Protein AF-A0A562IJG1-F1 (afdb_monomer)

Organism: Micromonospora olivasterospora (NCBI:txid1880)

Structure (mmCIF, N/CA/C/O backbone):
data_AF-A0A562IJG1-F1
#
_entry.id   AF-A0A562IJG1-F1
#
loop_
_atom_site.group_PDB
_atom_site.id
_atom_site.type_symbol
_atom_site.label_atom_id
_atom_site.label_alt_id
_atom_site.label_comp_id
_atom_site.label_asym_id
_atom_site.label_entity_id
_atom_site.label_seq_id
_atom_site.pdbx_PDB_ins_code
_atom_site.Cartn_x
_atom_site.Cartn_y
_atom_site.Cartn_z
_atom_site.occupancy
_atom_site.B_iso_or_equiv
_atom_site.auth_seq_id
_atom_site.auth_comp_id
_atom_site.auth_asym_id
_atom_site.au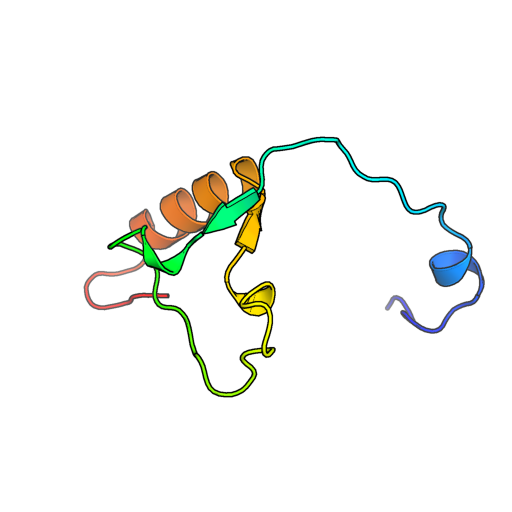th_atom_id
_atom_site.pdbx_PDB_model_num
ATOM 1 N N . MET A 1 1 ? 5.860 25.142 -0.237 1.00 64.00 1 MET A N 1
ATOM 2 C CA . MET A 1 1 ? 4.887 24.599 -1.209 1.00 64.00 1 MET A CA 1
ATOM 3 C C . MET A 1 1 ? 5.681 23.917 -2.312 1.00 64.00 1 MET A C 1
ATOM 5 O O . MET A 1 1 ? 6.562 24.563 -2.861 1.00 64.00 1 MET A O 1
ATOM 9 N N . ILE A 1 2 ? 5.464 22.624 -2.557 1.00 73.75 2 ILE A N 1
ATOM 10 C CA . ILE A 1 2 ? 6.192 21.845 -3.572 1.00 73.75 2 ILE A CA 1
ATOM 11 C C . ILE A 1 2 ? 5.221 21.585 -4.730 1.00 73.75 2 ILE A C 1
ATOM 13 O O . ILE A 1 2 ? 4.130 21.071 -4.495 1.00 73.75 2 ILE A O 1
ATOM 17 N N . LEU A 1 3 ? 5.589 21.964 -5.959 1.00 84.88 3 LEU A N 1
ATOM 18 C CA . LEU A 1 3 ? 4.792 21.688 -7.156 1.00 84.88 3 LEU A CA 1
ATOM 19 C C . LEU A 1 3 ? 5.172 20.307 -7.694 1.00 84.88 3 LEU A C 1
ATOM 21 O O . LEU A 1 3 ? 6.259 20.153 -8.240 1.00 84.88 3 LEU A O 1
ATOM 25 N N . LEU A 1 4 ? 4.282 19.319 -7.572 1.00 85.44 4 LEU A N 1
ATOM 26 C CA . LEU A 1 4 ? 4.533 17.953 -8.064 1.00 85.44 4 LEU A CA 1
ATOM 27 C C . LEU A 1 4 ? 4.767 17.890 -9.586 1.00 85.44 4 LEU A C 1
ATOM 29 O O . LEU A 1 4 ? 5.433 16.977 -10.059 1.00 85.44 4 LEU A O 1
ATOM 33 N N . SER A 1 5 ? 4.284 18.882 -10.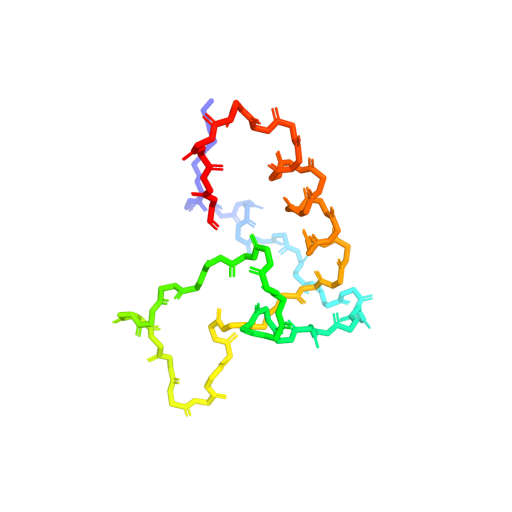341 1.00 87.50 5 SER A N 1
ATOM 34 C CA . SER A 1 5 ? 4.524 19.030 -11.785 1.00 87.50 5 SER A CA 1
ATOM 35 C C . SER A 1 5 ? 5.882 19.658 -12.140 1.00 87.50 5 SER A C 1
ATOM 37 O O . SER A 1 5 ? 6.173 19.840 -13.321 1.00 87.50 5 SER A O 1
ATOM 39 N N . ASP A 1 6 ? 6.704 20.050 -11.160 1.00 92.62 6 ASP A N 1
ATOM 40 C CA . ASP A 1 6 ? 8.029 20.618 -11.423 1.00 92.62 6 ASP A CA 1
ATOM 41 C C . ASP A 1 6 ? 8.941 19.567 -12.072 1.00 92.62 6 ASP A C 1
ATOM 43 O O . ASP A 1 6 ? 9.089 18.445 -11.578 1.00 92.62 6 ASP A O 1
ATOM 47 N N . ARG A 1 7 ? 9.609 19.953 -13.165 1.00 88.94 7 ARG A N 1
ATOM 48 C CA . ARG A 1 7 ? 10.493 19.067 -13.933 1.00 88.94 7 ARG A CA 1
ATOM 49 C C . ARG A 1 7 ? 11.584 18.427 -13.069 1.00 88.94 7 ARG A C 1
ATOM 51 O O . ARG A 1 7 ? 11.975 17.290 -13.327 1.00 88.94 7 ARG A O 1
ATOM 58 N N . ARG A 1 8 ? 12.063 19.129 -12.038 1.00 89.75 8 ARG A N 1
ATOM 59 C CA . ARG A 1 8 ? 13.083 18.627 -11.106 1.00 89.75 8 ARG A CA 1
ATOM 60 C C . ARG A 1 8 ? 12.582 17.438 -10.294 1.00 89.75 8 ARG A C 1
ATOM 62 O O . ARG A 1 8 ? 13.380 16.565 -9.985 1.00 89.75 8 ARG A O 1
ATOM 69 N N . ILE A 1 9 ? 11.285 17.382 -9.990 1.00 88.69 9 ILE A N 1
ATOM 70 C CA . ILE A 1 9 ? 10.666 16.251 -9.289 1.00 88.69 9 ILE A CA 1
ATOM 71 C C . ILE A 1 9 ? 10.465 15.087 -10.254 1.00 88.69 9 ILE A C 1
ATOM 73 O O . ILE A 1 9 ? 10.835 13.964 -9.932 1.00 88.69 9 ILE A O 1
ATOM 77 N N . SER A 1 10 ? 9.973 15.352 -11.468 1.00 86.25 10 SER A N 1
ATOM 78 C CA . SER A 1 10 ? 9.809 14.299 -12.483 1.00 86.25 10 SER A CA 1
ATOM 79 C C . SER A 1 10 ? 11.130 13.670 -12.944 1.00 86.25 10 SER A C 1
ATOM 81 O O . SER A 1 10 ? 11.128 12.570 -13.481 1.00 86.25 10 SER A O 1
ATOM 83 N N . ALA A 1 11 ? 12.254 14.371 -12.760 1.00 90.44 11 ALA A N 1
ATOM 84 C CA . ALA A 1 11 ? 13.587 13.887 -13.110 1.00 90.44 11 ALA A CA 1
ATOM 85 C C . ALA A 1 11 ? 14.228 13.017 -12.013 1.00 90.44 11 ALA A C 1
ATOM 87 O O . ALA A 1 11 ? 15.323 12.496 -12.227 1.00 90.44 11 ALA A O 1
ATOM 88 N N . ILE A 1 12 ? 13.588 12.871 -10.845 1.00 90.31 12 ILE A N 1
ATOM 89 C CA . ILE A 1 12 ? 14.083 11.992 -9.783 1.00 90.31 12 ILE A CA 1
ATOM 90 C C . ILE A 1 12 ? 14.008 10.547 -10.297 1.00 90.31 12 ILE A C 1
ATOM 92 O O . ILE A 1 12 ? 12.926 10.106 -10.690 1.00 90.31 12 ILE A O 1
ATOM 96 N N . PRO A 1 13 ? 15.128 9.801 -10.310 1.00 87.12 13 PRO A N 1
ATOM 97 C CA . PRO A 1 13 ? 15.124 8.429 -10.790 1.00 87.12 13 PRO A CA 1
ATOM 98 C C . PRO A 1 13 ? 14.225 7.571 -9.901 1.00 87.12 13 PRO A C 1
ATOM 100 O O . PRO A 1 13 ? 14.359 7.559 -8.676 1.00 87.12 13 PRO A O 1
ATOM 103 N N . LEU A 1 14 ? 13.308 6.849 -10.538 1.00 84.44 14 LEU A N 1
ATOM 104 C CA . LEU A 1 14 ? 12.443 5.881 -9.881 1.00 84.44 14 LEU A CA 1
ATOM 105 C C . LEU A 1 14 ? 13.104 4.504 -9.950 1.00 84.44 14 LEU A C 1
ATOM 107 O O . LEU A 1 14 ? 13.596 4.098 -11.002 1.00 84.44 14 LEU A O 1
ATOM 111 N N . GLY A 1 15 ? 13.103 3.789 -8.830 1.00 85.81 15 GLY A N 1
ATOM 112 C CA . GLY A 1 15 ? 13.599 2.422 -8.734 1.00 85.81 15 GLY A CA 1
ATOM 113 C C . GLY A 1 15 ? 12.701 1.592 -7.829 1.00 85.81 15 GLY A C 1
ATOM 114 O O . GLY A 1 15 ? 12.140 2.106 -6.858 1.00 85.81 15 GLY A O 1
ATOM 115 N N . ASP A 1 16 ? 12.559 0.311 -8.157 1.00 85.94 16 ASP A N 1
ATOM 116 C CA . ASP A 1 16 ? 11.944 -0.651 -7.251 1.00 85.94 16 ASP A CA 1
ATOM 117 C C . ASP A 1 16 ? 12.941 -0.985 -6.131 1.00 85.94 16 ASP A C 1
ATOM 119 O O . ASP A 1 16 ? 14.117 -1.231 -6.395 1.00 85.94 16 ASP A O 1
ATOM 123 N N . ASN A 1 17 ? 12.487 -0.978 -4.878 1.00 87.56 17 ASN A N 1
ATOM 124 C CA . ASN A 1 17 ? 13.311 -1.391 -3.743 1.00 87.56 17 ASN A CA 1
ATOM 125 C C . ASN A 1 17 ? 13.347 -2.930 -3.575 1.00 87.56 17 ASN A C 1
ATOM 127 O O . ASN A 1 17 ? 14.025 -3.417 -2.675 1.00 87.56 17 ASN A O 1
ATOM 131 N N . GLY A 1 18 ? 12.622 -3.681 -4.417 1.00 91.44 18 GLY A N 1
ATOM 132 C CA . GLY A 1 18 ? 12.588 -5.149 -4.427 1.00 91.44 18 GLY A CA 1
ATOM 133 C C . GLY A 1 18 ? 11.762 -5.776 -3.302 1.00 91.44 18 GLY A C 1
ATOM 134 O O . GLY A 1 18 ? 11.774 -6.991 -3.128 1.00 91.44 18 GLY A O 1
ATOM 135 N N . GLU A 1 19 ? 11.062 -4.964 -2.518 1.00 93.06 19 GLU A N 1
ATOM 136 C CA . GLU A 1 19 ? 10.241 -5.425 -1.408 1.00 93.06 19 GLU A CA 1
ATOM 137 C C . GLU A 1 19 ? 9.000 -6.176 -1.890 1.00 93.06 19 GLU A C 1
ATOM 139 O O . GLU A 1 19 ? 8.339 -5.754 -2.844 1.00 93.06 19 GLU A O 1
ATOM 144 N N . ALA A 1 20 ? 8.656 -7.255 -1.182 1.00 93.12 20 ALA A N 1
ATOM 145 C CA . ALA A 1 20 ? 7.491 -8.064 -1.496 1.00 93.12 20 ALA A CA 1
ATOM 146 C C . ALA A 1 20 ? 6.202 -7.231 -1.464 1.00 93.12 20 ALA A C 1
ATOM 148 O O . ALA A 1 20 ? 5.964 -6.421 -0.558 1.00 93.12 20 ALA A O 1
ATOM 149 N N . LEU A 1 21 ? 5.360 -7.468 -2.467 1.00 95.50 21 LEU A N 1
ATOM 150 C CA . LEU A 1 21 ? 4.015 -6.925 -2.534 1.00 95.50 21 LEU A CA 1
ATOM 151 C C . LEU A 1 21 ? 3.042 -7.907 -1.883 1.00 95.50 21 LEU A C 1
ATOM 153 O O . LEU A 1 21 ? 2.972 -9.075 -2.259 1.00 95.50 21 LEU A O 1
ATOM 157 N N . VAL A 1 22 ? 2.295 -7.411 -0.906 1.00 96.25 22 VAL A N 1
ATOM 158 C CA . VAL A 1 22 ? 1.295 -8.146 -0.136 1.00 96.25 22 VAL A CA 1
ATOM 159 C C . VAL A 1 22 ? -0.089 -7.706 -0.594 1.00 96.25 22 VAL A C 1
ATOM 161 O O . VAL A 1 22 ? -0.357 -6.506 -0.682 1.00 96.25 22 VAL A O 1
ATOM 164 N N . ASP A 1 23 ? -0.971 -8.669 -0.852 1.00 96.25 23 ASP A N 1
ATOM 165 C CA . ASP A 1 23 ? -2.387 -8.400 -1.101 1.00 96.25 23 ASP A CA 1
ATOM 166 C C . ASP A 1 23 ? -3.077 -7.992 0.207 1.00 96.25 23 ASP A C 1
ATOM 168 O O . ASP A 1 23 ? -3.305 -8.808 1.105 1.00 96.25 23 ASP A O 1
ATOM 172 N N . VAL A 1 24 ? -3.427 -6.713 0.328 1.00 96.06 24 VAL A N 1
ATOM 173 C CA . VAL A 1 24 ? -4.018 -6.173 1.557 1.00 96.06 24 VAL A CA 1
ATOM 174 C C . VAL A 1 24 ? -5.459 -6.615 1.791 1.00 96.06 24 VAL A C 1
ATOM 176 O O . VAL A 1 24 ? -5.943 -6.488 2.912 1.00 96.06 24 VAL A O 1
ATOM 179 N N . ARG A 1 25 ? -6.137 -7.217 0.805 1.00 95.25 25 ARG A N 1
ATOM 180 C CA . ARG A 1 25 ? -7.472 -7.818 1.010 1.00 95.25 25 ARG A CA 1
ATOM 181 C C . ARG A 1 25 ? -7.417 -9.036 1.931 1.00 95.25 25 ARG A C 1
ATOM 183 O O . ARG A 1 25 ? -8.431 -9.411 2.513 1.00 95.25 25 ARG A O 1
ATOM 190 N N . GLN A 1 26 ? -6.240 -9.648 2.071 1.00 94.94 26 GLN A N 1
ATOM 191 C CA . GLN A 1 26 ? -5.998 -10.767 2.983 1.00 94.94 26 GLN A CA 1
ATOM 192 C C . GLN A 1 26 ? -5.706 -10.305 4.423 1.00 94.94 26 GLN A C 1
ATOM 194 O O . GLN A 1 26 ? -5.608 -11.134 5.327 1.00 94.94 26 GLN A O 1
ATOM 199 N N . VAL A 1 27 ? -5.585 -8.993 4.655 1.00 94.00 27 VAL A N 1
ATOM 200 C CA . VAL A 1 27 ? -5.283 -8.400 5.962 1.00 94.00 27 VAL A CA 1
ATOM 201 C C . VAL A 1 27 ? -6.579 -7.906 6.602 1.00 94.00 27 VAL A C 1
ATOM 203 O O . VAL A 1 27 ? -7.099 -6.854 6.245 1.00 94.00 27 VAL A O 1
ATOM 206 N N . ALA A 1 28 ? -7.102 -8.660 7.570 1.00 90.44 28 ALA A N 1
ATOM 207 C CA . ALA A 1 28 ? -8.423 -8.420 8.160 1.00 90.44 28 ALA A CA 1
ATOM 208 C C . ALA A 1 28 ? -8.580 -7.039 8.831 1.00 90.44 28 ALA A C 1
ATOM 210 O O . ALA A 1 28 ? -9.693 -6.521 8.940 1.00 90.44 28 ALA A O 1
ATOM 211 N N . GLU A 1 29 ? -7.488 -6.442 9.309 1.00 90.75 29 GLU A N 1
ATOM 212 C CA . GLU A 1 29 ? -7.501 -5.121 9.935 1.00 90.75 29 GLU A CA 1
ATOM 213 C C . GLU A 1 29 ? -7.585 -3.947 8.950 1.00 90.75 29 GLU A C 1
ATOM 215 O O . GLU A 1 29 ? -7.834 -2.831 9.408 1.00 90.75 29 GLU A O 1
ATOM 220 N N . LEU A 1 30 ? -7.386 -4.171 7.646 1.00 91.94 30 LEU A N 1
ATOM 221 C CA . LEU A 1 30 ? -7.388 -3.126 6.621 1.00 91.94 30 LEU A CA 1
ATOM 222 C C . LEU A 1 30 ? -8.613 -3.248 5.715 1.00 91.94 30 LEU A C 1
ATOM 224 O O . LEU A 1 30 ? -8.955 -4.332 5.243 1.00 91.94 30 LEU A O 1
ATOM 228 N N . ARG A 1 31 ? -9.268 -2.119 5.433 1.00 92.94 31 ARG A N 1
ATOM 229 C CA . ARG A 1 31 ? -10.343 -2.063 4.441 1.00 92.94 31 ARG A CA 1
ATOM 230 C C . ARG A 1 31 ? -9.792 -1.602 3.100 1.00 92.94 31 ARG A C 1
ATOM 232 O O . ARG A 1 31 ? -9.010 -0.661 3.017 1.00 92.94 31 ARG A O 1
ATOM 239 N N . VAL A 1 32 ? -10.241 -2.260 2.037 1.00 93.62 32 VAL A N 1
ATOM 240 C CA . VAL A 1 32 ? -9.849 -1.936 0.666 1.00 93.62 32 VAL A CA 1
ATOM 241 C C . VAL A 1 32 ? -11.103 -1.557 -0.108 1.00 93.62 32 VAL A C 1
ATOM 243 O O . VAL A 1 32 ? -12.073 -2.310 -0.129 1.00 93.62 32 VAL A O 1
ATOM 246 N N . ASP A 1 33 ? -11.084 -0.370 -0.704 1.00 93.94 33 ASP A N 1
ATOM 247 C CA . ASP A 1 33 ? -12.139 0.121 -1.587 1.00 93.94 33 ASP A CA 1
ATOM 248 C C . ASP A 1 33 ? -11.878 -0.380 -3.013 1.00 93.94 33 ASP A C 1
ATOM 250 O O . ASP A 1 33 ? -10.780 -0.210 -3.540 1.00 93.94 33 ASP A O 1
ATOM 254 N N . ASP A 1 34 ? -12.870 -1.022 -3.622 1.00 95.06 34 ASP A N 1
ATOM 255 C CA . ASP A 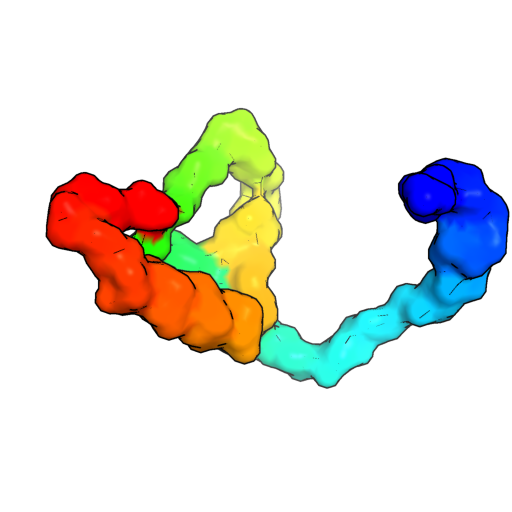1 34 ? -12.779 -1.678 -4.927 1.00 95.06 34 ASP A CA 1
ATOM 256 C C . ASP A 1 34 ? -13.288 -0.818 -6.095 1.00 95.06 34 ASP A C 1
ATOM 258 O O . ASP A 1 34 ? -13.217 -1.243 -7.247 1.00 95.06 34 ASP A O 1
ATOM 262 N N . ARG A 1 35 ? -13.740 0.419 -5.850 1.00 94.69 35 ARG A N 1
ATOM 263 C CA . ARG A 1 35 ? -14.332 1.279 -6.894 1.00 94.69 35 ARG A CA 1
ATOM 264 C C . ARG A 1 35 ? -13.369 1.654 -8.021 1.00 94.69 35 ARG A C 1
ATOM 266 O O . ARG A 1 35 ? -13.823 2.021 -9.100 1.00 94.69 35 ARG A O 1
ATOM 273 N N . LEU A 1 36 ? -12.061 1.605 -7.766 1.00 93.50 36 LEU A N 1
ATOM 274 C CA . LEU A 1 36 ? -10.997 1.855 -8.747 1.00 93.50 36 LEU A CA 1
ATOM 275 C C . LEU A 1 36 ? -10.128 0.611 -8.978 1.00 93.50 36 LEU A C 1
ATOM 277 O O . LEU A 1 36 ? -8.949 0.736 -9.305 1.00 93.50 36 LEU A O 1
ATOM 281 N N . ALA A 1 37 ? -10.693 -0.581 -8.772 1.00 95.88 37 ALA A N 1
ATOM 282 C CA . ALA A 1 37 ? -9.989 -1.823 -9.040 1.00 95.88 37 ALA A CA 1
ATOM 283 C C . ALA A 1 37 ? -9.606 -1.923 -10.524 1.00 95.88 37 ALA A C 1
ATOM 285 O O . ALA A 1 37 ? -10.442 -1.755 -11.414 1.00 95.88 37 ALA A O 1
ATOM 286 N N . ASP A 1 38 ? -8.334 -2.211 -10.784 1.00 95.38 38 ASP A N 1
ATOM 287 C CA . ASP A 1 38 ? -7.864 -2.618 -12.102 1.00 95.38 38 ASP A CA 1
ATOM 288 C C . ASP A 1 38 ? -8.130 -4.113 -12.335 1.00 95.38 38 ASP A C 1
ATOM 290 O O . ASP A 1 38 ? -8.240 -4.901 -11.392 1.00 95.38 38 ASP A O 1
ATOM 294 N N . GLU A 1 39 ? -8.184 -4.519 -13.604 1.00 95.56 39 GLU A N 1
ATOM 295 C CA . GLU A 1 39 ? -8.451 -5.910 -13.995 1.00 95.56 39 GLU A CA 1
ATOM 296 C C . GLU A 1 39 ? -7.405 -6.904 -13.460 1.00 95.56 39 GLU A C 1
ATOM 298 O O . GLU A 1 39 ? -7.729 -8.068 -13.230 1.00 95.56 39 GLU A O 1
ATOM 303 N N . ALA A 1 40 ? -6.163 -6.461 -13.231 1.00 95.44 40 ALA A N 1
ATOM 304 C CA . ALA A 1 40 ? -5.090 -7.303 -12.706 1.00 95.44 40 ALA A CA 1
ATOM 305 C C . ALA A 1 40 ? -5.094 -7.398 -11.166 1.00 95.44 40 ALA A C 1
ATOM 307 O O . ALA A 1 40 ? -4.325 -8.173 -10.597 1.00 95.44 40 ALA A O 1
ATOM 308 N N . GLY A 1 41 ? -5.948 -6.634 -10.474 1.00 94.50 41 GLY A N 1
ATOM 309 C CA . GLY A 1 41 ? -5.999 -6.580 -9.013 1.00 94.50 41 GLY A CA 1
ATOM 310 C C . GLY A 1 41 ? -4.779 -5.913 -8.367 1.00 94.50 41 GLY A C 1
ATOM 311 O O . GLY A 1 41 ? -4.559 -6.074 -7.162 1.00 94.50 41 GLY A O 1
ATOM 312 N N . ALA A 1 42 ? -3.975 -5.172 -9.131 1.00 94.69 42 ALA A N 1
ATOM 313 C CA . ALA A 1 42 ? -2.767 -4.513 -8.641 1.00 94.69 42 ALA A CA 1
ATOM 314 C C . ALA A 1 42 ? -3.071 -3.421 -7.597 1.00 94.69 42 ALA A C 1
ATOM 316 O O . A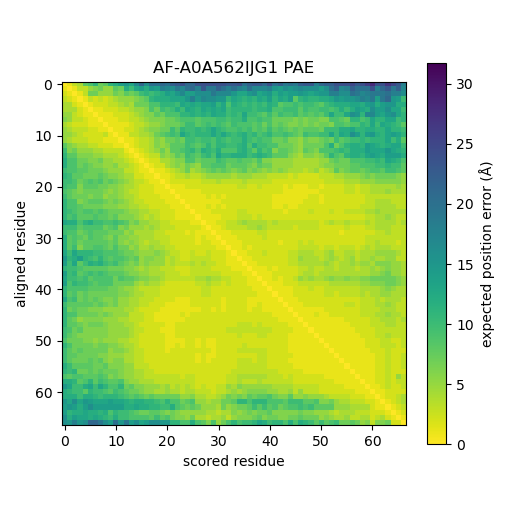LA A 1 42 ? -2.259 -3.190 -6.703 1.00 94.69 42 ALA A O 1
ATOM 317 N N . TYR A 1 43 ? -4.257 -2.809 -7.644 1.00 95.06 43 TYR A N 1
ATOM 318 C CA . TYR A 1 43 ? -4.720 -1.769 -6.718 1.00 95.06 43 TYR A CA 1
ATOM 319 C C . TYR A 1 43 ? -4.662 -2.188 -5.239 1.00 95.06 43 TYR A C 1
ATOM 321 O O . TYR A 1 43 ? -4.535 -1.338 -4.359 1.00 95.06 43 TYR A O 1
ATOM 329 N N . ALA A 1 44 ? -4.752 -3.492 -4.966 1.00 96.38 44 ALA A N 1
ATOM 330 C CA . ALA A 1 44 ? -4.761 -4.062 -3.624 1.00 96.38 44 ALA A CA 1
ATOM 331 C C . ALA A 1 44 ? -3.381 -4.546 -3.143 1.00 96.38 44 ALA A C 1
ATOM 333 O O . ALA A 1 44 ? -3.281 -5.127 -2.066 1.00 96.38 44 ALA A O 1
ATOM 334 N N . HIS A 1 45 ? -2.313 -4.337 -3.913 1.00 96.25 45 HIS A N 1
ATOM 335 C CA . HIS A 1 45 ? -0.981 -4.820 -3.564 1.00 96.25 45 HIS A CA 1
ATOM 336 C C . HIS A 1 45 ? -0.118 -3.692 -2.992 1.00 96.25 45 HIS A C 1
ATOM 338 O O . HIS A 1 45 ? 0.171 -2.708 -3.671 1.00 96.25 45 HIS A O 1
ATOM 344 N N . LEU A 1 46 ? 0.331 -3.842 -1.742 1.00 95.25 46 LEU A N 1
ATOM 345 C CA . LEU A 1 46 ? 1.212 -2.881 -1.073 1.00 95.25 46 LEU A CA 1
ATOM 346 C C . LEU A 1 46 ? 2.513 -3.530 -0.620 1.00 95.25 46 LEU A C 1
ATOM 348 O O . LEU A 1 46 ? 2.562 -4.706 -0.276 1.00 95.25 46 LEU A O 1
ATOM 352 N N . ARG A 1 47 ? 3.568 -2.719 -0.539 1.00 95.69 47 ARG A N 1
ATOM 353 C CA . ARG A 1 47 ? 4.834 -3.130 0.072 1.00 95.69 47 ARG A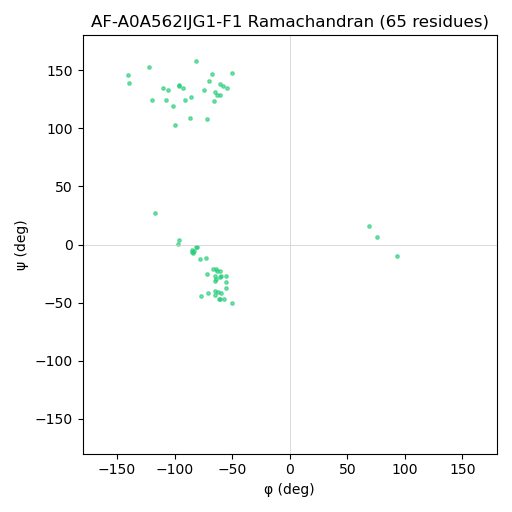 CA 1
ATOM 354 C C . ARG A 1 47 ? 4.646 -3.514 1.538 1.00 95.69 47 ARG A C 1
ATOM 356 O O . ARG A 1 47 ? 3.980 -2.785 2.280 1.00 95.69 47 ARG A O 1
ATOM 363 N N . GLU A 1 48 ? 5.290 -4.596 1.960 1.00 95.12 48 GLU A N 1
ATOM 364 C CA . GLU A 1 48 ? 5.173 -5.159 3.310 1.00 95.12 48 GLU A CA 1
ATOM 365 C C . GLU A 1 48 ? 5.374 -4.122 4.434 1.00 95.12 48 GLU A C 1
ATOM 367 O O . GLU A 1 48 ? 4.520 -3.970 5.306 1.00 95.12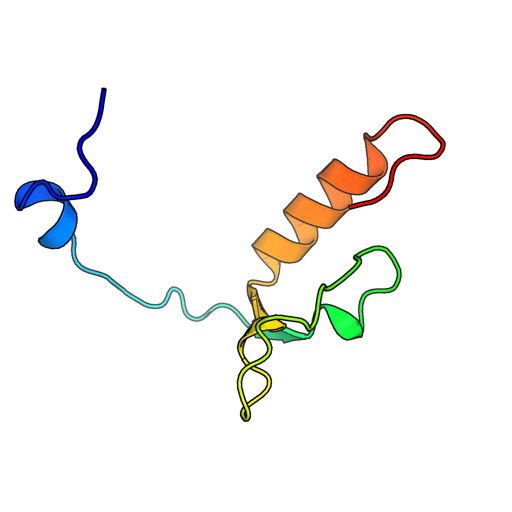 48 GLU A O 1
ATOM 372 N N . ALA A 1 49 ? 6.437 -3.324 4.402 1.00 95.19 49 ALA A N 1
ATOM 373 C CA . ALA A 1 49 ? 6.733 -2.292 5.392 1.00 95.19 49 ALA A CA 1
ATOM 374 C C . ALA A 1 49 ? 5.676 -1.184 5.418 1.00 95.19 49 ALA A C 1
ATOM 376 O O . ALA A 1 49 ? 5.439 -0.569 6.462 1.00 95.19 49 ALA A O 1
ATOM 377 N N . THR A 1 50 ? 5.024 -0.910 4.287 1.00 95.50 50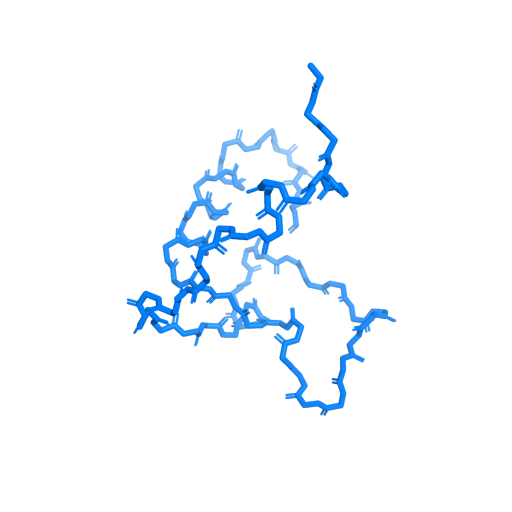 THR A N 1
ATOM 378 C CA . THR A 1 50 ? 3.881 0.005 4.254 1.00 95.50 50 THR A CA 1
ATOM 379 C C . THR A 1 50 ? 2.669 -0.625 4.930 1.00 95.50 50 THR A C 1
ATOM 381 O O . THR A 1 50 ? 2.040 0.053 5.740 1.00 95.50 50 THR A O 1
ATOM 384 N N . VAL A 1 51 ? 2.398 -1.915 4.703 1.00 96.19 51 VAL A N 1
ATOM 385 C CA . VAL A 1 51 ? 1.358 -2.654 5.441 1.00 96.19 51 VAL A CA 1
ATOM 386 C C . VAL A 1 51 ? 1.624 -2.597 6.947 1.00 96.19 51 VAL A C 1
ATOM 388 O O . VAL A 1 51 ? 0.733 -2.225 7.707 1.00 96.19 51 VAL A O 1
ATOM 391 N N . GLN A 1 52 ? 2.861 -2.839 7.393 1.00 95.50 52 GLN A N 1
ATOM 392 C CA . GLN A 1 52 ? 3.222 -2.752 8.815 1.00 95.50 52 GLN A CA 1
ATOM 393 C C . GLN A 1 52 ? 2.977 -1.355 9.404 1.00 95.50 52 GLN A C 1
ATOM 395 O O . GLN A 1 52 ? 2.440 -1.226 10.507 1.00 95.50 52 GLN A O 1
ATOM 400 N N . ARG A 1 53 ? 3.317 -0.292 8.662 1.00 96.00 53 ARG A N 1
ATOM 401 C CA . ARG A 1 53 ? 3.050 1.093 9.082 1.00 96.00 53 ARG A CA 1
ATOM 402 C C . ARG A 1 53 ? 1.553 1.396 9.170 1.00 96.00 53 ARG A C 1
ATOM 404 O O . ARG A 1 53 ? 1.132 2.046 10.125 1.00 96.00 53 ARG A O 1
ATOM 411 N N . LEU A 1 54 ? 0.752 0.906 8.225 1.00 95.50 54 LEU A N 1
ATOM 412 C CA . LEU A 1 54 ? -0.704 1.063 8.256 1.00 95.50 54 LEU A CA 1
ATOM 413 C C . LEU A 1 54 ? -1.324 0.321 9.442 1.00 95.50 54 LEU A C 1
ATOM 415 O O . LEU A 1 54 ? -2.144 0.894 10.153 1.00 95.50 54 LEU A O 1
ATOM 419 N N . LEU A 1 55 ? -0.883 -0.907 9.724 1.00 94.88 55 LEU A N 1
ATOM 420 C CA . LEU A 1 55 ? -1.337 -1.673 10.886 1.00 94.88 55 LEU A CA 1
ATOM 421 C C . LEU A 1 55 ? -0.974 -0.989 12.208 1.00 94.88 55 LEU A C 1
ATOM 423 O O . LEU A 1 55 ? -1.792 -0.942 13.129 1.00 94.88 55 LEU A O 1
ATOM 427 N N . ALA A 1 56 ? 0.232 -0.425 12.308 1.00 95.62 56 ALA A N 1
ATOM 428 C CA . ALA A 1 56 ? 0.628 0.366 13.468 1.00 95.62 56 ALA A CA 1
ATOM 429 C C . ALA A 1 56 ? -0.291 1.586 13.647 1.00 95.62 56 ALA A C 1
ATOM 431 O O . ALA A 1 56 ? -0.809 1.802 14.743 1.00 95.62 56 ALA A O 1
ATOM 432 N N . ALA A 1 57 ? -0.565 2.330 12.571 1.00 94.31 57 ALA A N 1
ATOM 433 C CA . ALA A 1 57 ? -1.472 3.474 12.606 1.00 94.31 57 ALA A CA 1
ATOM 434 C C . ALA A 1 57 ? -2.903 3.062 12.999 1.00 94.31 57 ALA A C 1
ATOM 436 O O . ALA A 1 57 ? -3.475 3.651 13.917 1.00 94.31 57 ALA A O 1
ATOM 437 N N . GLN A 1 58 ? -3.443 1.997 12.399 1.00 91.62 58 GLN A N 1
ATOM 438 C CA . GLN A 1 58 ? -4.774 1.453 12.690 1.00 91.62 58 GLN A CA 1
ATOM 439 C C . GLN A 1 58 ? -4.949 1.112 14.177 1.00 91.62 58 GLN A C 1
ATOM 441 O O . GLN A 1 58 ? -6.011 1.346 14.751 1.00 91.62 58 GLN A O 1
ATOM 446 N N . ARG A 1 59 ? -3.903 0.593 14.831 1.00 92.81 59 ARG A N 1
ATOM 447 C CA . ARG A 1 59 ? -3.915 0.263 16.268 1.00 92.81 59 ARG A CA 1
ATOM 448 C C . ARG A 1 59 ? -3.893 1.493 17.174 1.00 92.81 59 ARG A C 1
ATOM 450 O O . ARG A 1 59 ? -4.357 1.410 18.306 1.00 92.81 59 ARG A O 1
ATOM 457 N N . THR A 1 60 ? -3.366 2.616 16.691 1.00 94.88 60 THR A N 1
ATOM 458 C CA . THR A 1 60 ? -3.355 3.888 17.434 1.00 94.88 60 THR A CA 1
ATOM 459 C C . THR A 1 60 ? -4.647 4.687 17.300 1.00 94.88 60 THR A C 1
ATOM 461 O O . THR A 1 60 ? -4.815 5.693 17.990 1.00 94.88 60 THR A O 1
ATOM 464 N N . LEU A 1 61 ? -5.571 4.260 16.435 1.00 91.69 61 LEU A N 1
ATOM 465 C CA . LEU A 1 61 ? -6.828 4.966 16.252 1.00 91.69 61 LEU A CA 1
ATOM 466 C C . LEU A 1 61 ? -7.725 4.872 17.498 1.00 91.69 61 LEU A C 1
ATOM 468 O O . LEU A 1 61 ? -7.769 3.835 18.169 1.00 91.69 61 LEU A O 1
ATOM 472 N N . PRO A 1 62 ? -8.506 5.929 17.784 1.00 92.75 62 PRO A N 1
ATOM 473 C CA . PRO A 1 62 ? -9.600 5.863 18.739 1.00 92.75 62 PRO A CA 1
ATOM 474 C C . PRO A 1 62 ? -10.531 4.677 18.470 1.00 92.75 62 PRO A C 1
ATOM 476 O O . PRO A 1 62 ? -10.783 4.294 17.323 1.00 92.75 62 PRO A O 1
ATOM 479 N N . ARG A 1 63 ? -11.098 4.113 19.542 1.00 87.62 63 ARG A N 1
ATOM 480 C CA . ARG A 1 63 ? -12.054 3.005 19.432 1.00 87.62 63 ARG A CA 1
ATOM 481 C C . ARG A 1 63 ? -13.207 3.372 18.495 1.00 87.62 63 ARG A C 1
ATOM 483 O O . ARG A 1 63 ? -13.792 4.442 18.615 1.00 87.62 63 ARG A O 1
ATOM 490 N N . G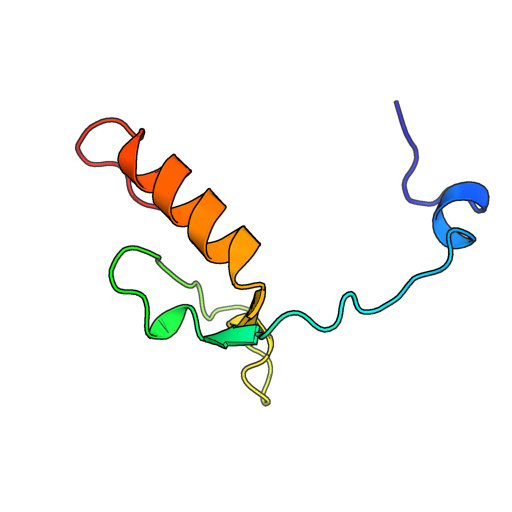LY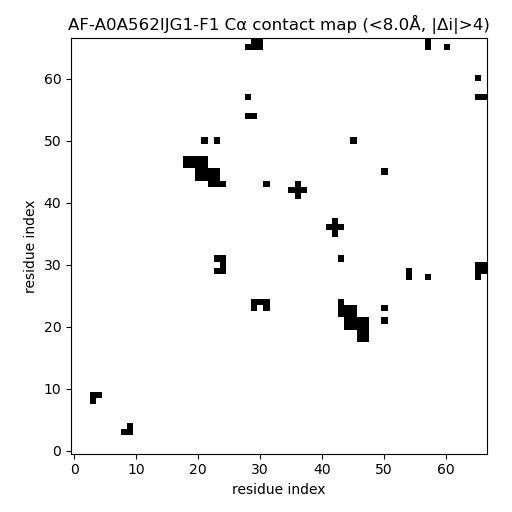 A 1 64 ? -13.544 2.443 17.604 1.00 84.69 64 GLY A N 1
ATOM 491 C CA . GLY A 1 64 ? -14.618 2.607 16.621 1.00 84.69 64 GLY A CA 1
ATOM 492 C C . GLY A 1 64 ? -14.160 3.139 15.262 1.00 84.69 64 GLY A C 1
ATOM 493 O O . GLY A 1 64 ? -14.939 3.069 14.316 1.00 84.69 64 GLY A O 1
ATOM 494 N N . LEU A 1 65 ? -12.910 3.598 15.128 1.00 86.38 65 LEU A N 1
ATOM 495 C CA . LEU A 1 65 ? -12.354 4.039 13.848 1.00 86.38 65 LEU A CA 1
ATOM 496 C C . LEU A 1 65 ? -11.555 2.924 13.163 1.00 86.38 65 LEU A C 1
ATOM 498 O O . LEU A 1 65 ? -10.778 2.204 13.796 1.00 86.38 65 LEU A O 1
ATOM 502 N N . ARG A 1 66 ? -11.764 2.779 11.851 1.00 83.25 66 ARG A N 1
ATOM 503 C CA . ARG A 1 66 ? -11.039 1.842 10.986 1.00 83.25 66 ARG A CA 1
ATOM 504 C C . ARG A 1 66 ? -10.721 2.493 9.650 1.00 83.25 66 ARG A C 1
ATOM 506 O O . ARG A 1 66 ? -11.579 3.191 9.107 1.00 83.25 66 ARG A O 1
ATOM 513 N N . CYS A 1 67 ? -9.513 2.240 9.174 1.00 69.56 67 CYS A N 1
ATOM 514 C CA . CYS A 1 67 ? -9.022 2.579 7.851 1.00 69.56 67 CYS A CA 1
ATOM 515 C C . CYS A 1 67 ? -9.357 1.471 6.854 1.00 69.56 67 CYS A C 1
ATOM 517 O O . CYS A 1 67 ? -9.283 0.273 7.217 1.00 69.56 67 CYS A O 1
#

Foldseek 3Di:
DDDCPDVVNVPPDDDDPPADWDQCVPPPQADDDCPPADPVRCSRTDGPVVVVVQVVVSVPDDPPDGD

pLDDT: mean 91.27, std 6.11, range [64.0, 96.38]

Sequence (67 aa):
MILLSDRRISAIPLGDNGEALVDVRQVAELRVDDRLADEAGAYAHLREATVQRLLAAQRTLPRGLRC

Mean predicted aligned error: 5.46 Å

Radius of gyration: 15.48 Å; Cα contacts (8 Å, |Δi|>4): 47; chains: 1; bounding box: 30×35×33 Å

Secondary structure (DSSP, 8-state):
---TT-HHHHTSPP----PPEEEGGG-TT-----TT--TT-GGGEEEHHHHHHHHHHHHHSPTT---

Solvent-accessible surface area (backbone atoms only — not comparable to full-atom values): 4497 Å² total; per-residue (Å²): 139,83,64,80,86,36,68,76,59,71,65,53,86,83,76,84,89,79,66,60,70,40,61,43,82,78,37,87,83,50,66,78,84,65,93,75,58,46,97,85,51,59,75,44,49,40,45,50,71,57,51,53,51,50,53,55,51,54,70,71,46,61,91,93,58,81,85